Protein AF-A0A2A4S6N4-F1 (afdb_monomer_lite)

Sequence (135 aa):
MRKETWLFQQKQSTTFEINRQFQFIFKNFLQKELKQTVANKAMLEVKEFLAEIKRATTKGYFINWNLMSQQVPVAGVDQTVFLNTGDLYLRLALPVLAYLQLEDGQNLMEWLKWSLTNDNAVLLIEHADSLLKAV

Secondary structure (DSSP, 8-state):
-------------EEEEETTTEEEEES-STTHHHHHHHHHHHHHHHHHHHHHHHHHHHTT----HHHHHH----TTS-EEEE-SSSS-EEEE--TTGGG--HHHHHHHHHHHHHTTT-TTPPEEETTGGGGGGG-

Radius of gyration: 17.51 Å; chains: 1; bounding box: 69×25×34 Å

Structure (mmCIF, N/CA/C/O backbone):
data_AF-A0A2A4S6N4-F1
#
_entry.id   AF-A0A2A4S6N4-F1
#
loop_
_atom_site.group_PDB
_atom_site.id
_atom_site.type_symbol
_atom_site.label_atom_id
_atom_site.label_alt_id
_atom_site.label_comp_id
_atom_site.label_asym_id
_atom_site.label_entity_id
_atom_site.label_seq_id
_atom_site.pdbx_PDB_ins_code
_atom_site.Cartn_x
_atom_site.Cartn_y
_atom_site.Cartn_z
_atom_site.occupancy
_atom_site.B_iso_or_equiv
_atom_site.auth_seq_id
_atom_site.auth_comp_id
_atom_site.auth_asym_id
_atom_site.auth_atom_id
_atom_site.pdbx_PDB_model_num
ATOM 1 N N . MET A 1 1 ? 47.255 10.684 12.519 1.00 42.88 1 MET A N 1
ATOM 2 C CA . MET A 1 1 ? 46.720 10.365 11.178 1.00 42.88 1 MET A CA 1
ATOM 3 C C . MET A 1 1 ? 45.662 9.282 11.328 1.00 42.88 1 MET A C 1
ATOM 5 O O . MET A 1 1 ? 46.015 8.156 11.653 1.00 42.88 1 MET A O 1
ATOM 9 N N . ARG A 1 2 ? 44.374 9.619 11.195 1.00 47.28 2 ARG A N 1
ATOM 10 C CA . ARG A 1 2 ? 43.298 8.617 11.161 1.00 47.28 2 ARG A CA 1
ATOM 11 C C . ARG A 1 2 ? 43.146 8.165 9.709 1.00 47.28 2 ARG A C 1
ATOM 1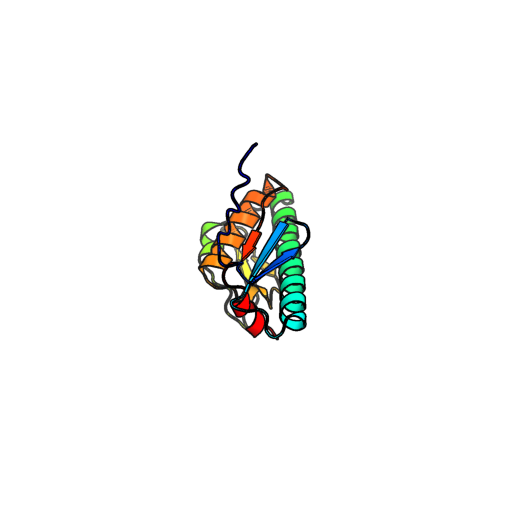3 O O . ARG A 1 2 ? 42.947 9.003 8.839 1.00 47.28 2 ARG A O 1
ATOM 20 N N . LYS A 1 3 ? 43.324 6.868 9.448 1.00 52.56 3 LYS A N 1
ATOM 21 C CA . LYS A 1 3 ? 43.009 6.261 8.150 1.00 52.56 3 LYS A CA 1
ATOM 22 C C . LYS A 1 3 ? 41.491 6.209 8.025 1.00 52.56 3 LYS A C 1
ATOM 24 O O . LYS A 1 3 ? 40.846 5.417 8.707 1.00 52.56 3 LYS A O 1
ATOM 29 N N . GLU A 1 4 ? 40.937 7.068 7.186 1.00 39.81 4 GLU A N 1
ATOM 30 C CA . GLU A 1 4 ? 39.537 6.988 6.785 1.00 39.81 4 GLU A CA 1
ATOM 31 C C . GLU A 1 4 ? 39.386 5.791 5.845 1.00 39.81 4 GLU A C 1
ATOM 33 O O . GLU A 1 4 ? 40.043 5.702 4.808 1.00 39.81 4 GLU A O 1
ATOM 38 N N . THR A 1 5 ? 38.586 4.813 6.265 1.00 54.00 5 THR A N 1
ATOM 39 C CA . THR A 1 5 ? 38.276 3.629 5.463 1.00 54.00 5 THR A CA 1
ATOM 40 C C . THR A 1 5 ? 36.967 3.891 4.742 1.00 54.00 5 THR A C 1
ATOM 42 O O . THR A 1 5 ? 35.928 4.043 5.382 1.00 54.00 5 THR A O 1
ATOM 45 N N . TRP A 1 6 ? 37.011 3.935 3.413 1.00 42.72 6 TRP A N 1
ATOM 46 C CA . TRP A 1 6 ? 35.807 3.940 2.595 1.00 42.72 6 TRP A CA 1
ATOM 47 C C . TRP A 1 6 ? 35.143 2.567 2.684 1.00 42.72 6 TRP A C 1
ATOM 49 O O . TRP A 1 6 ? 35.629 1.592 2.114 1.00 42.72 6 TRP A O 1
ATOM 59 N N . LEU A 1 7 ? 34.029 2.487 3.407 1.00 36.03 7 LEU A N 1
ATOM 60 C CA . LEU A 1 7 ? 33.129 1.341 3.345 1.00 36.03 7 LEU A CA 1
ATOM 61 C C . LEU A 1 7 ? 32.159 1.558 2.180 1.00 36.03 7 LEU A C 1
ATOM 63 O O . LEU A 1 7 ? 31.111 2.175 2.335 1.00 36.03 7 LEU A O 1
ATOM 67 N N . PHE A 1 8 ? 32.526 1.054 1.001 1.00 51.03 8 PHE A N 1
ATOM 68 C CA . PHE A 1 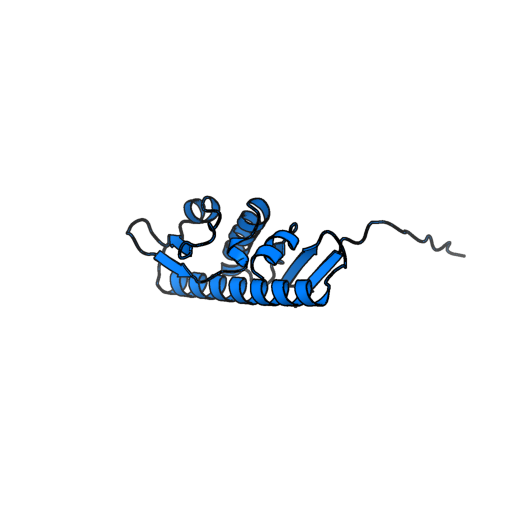8 ? 31.582 0.831 -0.092 1.00 51.03 8 PHE A CA 1
ATOM 69 C C . PHE A 1 8 ? 30.987 -0.576 0.040 1.00 51.03 8 PHE A C 1
ATOM 71 O O . PHE A 1 8 ? 31.572 -1.574 -0.372 1.00 51.03 8 PHE A O 1
ATOM 78 N N . GLN A 1 9 ? 29.792 -0.640 0.610 1.00 44.69 9 GLN A N 1
ATOM 79 C CA . GLN A 1 9 ? 28.781 -1.668 0.361 1.00 44.69 9 GLN A CA 1
ATOM 80 C C . GLN A 1 9 ? 27.514 -0.871 0.014 1.00 44.69 9 GLN A C 1
ATOM 82 O O . GLN A 1 9 ? 27.324 0.215 0.542 1.00 44.69 9 GLN A O 1
ATOM 87 N N . GLN A 1 10 ? 26.604 -1.237 -0.873 1.00 46.16 10 GLN A N 1
ATOM 88 C CA . GLN A 1 10 ? 26.178 -2.488 -1.487 1.00 46.16 10 GLN A CA 1
ATOM 89 C C . GLN A 1 10 ? 25.179 -2.041 -2.584 1.00 46.16 10 GLN A C 1
ATOM 91 O O . GLN A 1 10 ? 24.731 -0.896 -2.550 1.00 46.16 10 GLN A O 1
ATOM 96 N N . LYS A 1 11 ? 24.822 -2.906 -3.545 1.00 50.84 11 LYS A N 1
ATOM 97 C CA . LYS A 1 11 ? 23.731 -2.708 -4.529 1.00 50.84 11 LYS A CA 1
ATOM 98 C C . LYS A 1 11 ? 22.636 -1.744 -4.025 1.00 50.84 11 LYS A C 1
ATOM 100 O O . LYS A 1 11 ? 21.814 -2.147 -3.209 1.00 50.84 11 LYS A O 1
ATOM 105 N N . GLN A 1 12 ? 22.612 -0.497 -4.499 1.00 55.47 12 GLN A N 1
ATOM 106 C CA . GLN A 1 12 ? 21.456 0.365 -4.260 1.00 55.47 12 GLN A CA 1
ATOM 107 C C . GLN A 1 12 ? 20.287 -0.241 -5.033 1.00 55.47 12 GLN A C 1
ATOM 109 O O . GLN A 1 12 ? 20.273 -0.221 -6.265 1.00 55.47 12 GLN A O 1
ATOM 114 N N . SER A 1 13 ? 19.342 -0.832 -4.306 1.00 63.94 13 SER A N 1
ATOM 115 C CA . SER A 1 13 ? 18.033 -1.193 -4.840 1.00 63.94 13 SER A CA 1
ATOM 116 C C . SER A 1 13 ? 17.444 0.038 -5.536 1.00 63.94 13 SER A C 1
ATOM 118 O O . SER A 1 13 ? 17.641 1.162 -5.065 1.00 63.94 13 SER A O 1
ATOM 120 N N . THR A 1 14 ? 16.762 -0.133 -6.673 1.00 85.56 14 THR A N 1
ATOM 121 C CA . THR A 1 14 ? 16.114 0.995 -7.357 1.00 85.56 14 THR A CA 1
ATOM 122 C C . THR A 1 14 ? 14.874 1.416 -6.572 1.00 85.56 14 THR A C 1
ATOM 124 O O . THR A 1 14 ? 13.747 1.085 -6.931 1.00 85.56 14 THR A O 1
ATOM 127 N N . THR A 1 15 ? 15.100 2.127 -5.471 1.00 92.44 15 THR A N 1
ATOM 128 C CA . THR A 1 15 ? 14.066 2.539 -4.528 1.00 92.44 15 THR A CA 1
ATOM 129 C C . THR A 1 15 ? 13.581 3.944 -4.850 1.00 92.44 15 THR A C 1
ATOM 131 O O . THR A 1 15 ? 14.374 4.871 -5.025 1.00 92.44 15 THR A O 1
ATOM 134 N N . PHE A 1 16 ? 12.266 4.112 -4.891 1.00 93.88 16 PHE A N 1
ATOM 135 C CA . PHE A 1 16 ? 11.609 5.408 -4.893 1.00 93.88 16 PHE A CA 1
ATOM 136 C C . PHE A 1 16 ? 10.910 5.616 -3.551 1.00 93.88 16 PHE A C 1
ATOM 138 O O . PHE A 1 16 ? 10.095 4.793 -3.139 1.00 93.88 16 PHE A O 1
ATOM 145 N N . GLU A 1 17 ? 11.246 6.706 -2.865 1.00 95.19 17 GLU A N 1
ATOM 146 C CA . GLU A 1 17 ? 10.694 7.040 -1.553 1.00 95.19 17 GLU A CA 1
ATOM 147 C C . GLU A 1 17 ? 9.776 8.261 -1.643 1.00 95.19 17 GLU A C 1
ATOM 149 O O . GLU A 1 17 ? 10.088 9.241 -2.324 1.00 95.19 17 GLU A O 1
ATOM 154 N N . ILE A 1 18 ? 8.657 8.214 -0.917 1.00 94.50 18 ILE A N 1
ATOM 155 C CA . ILE A 1 18 ? 7.694 9.307 -0.804 1.00 94.50 18 ILE A CA 1
ATOM 156 C C . ILE A 1 18 ? 7.486 9.637 0.677 1.00 94.50 18 ILE A C 1
ATOM 158 O O . ILE A 1 18 ? 7.050 8.797 1.467 1.00 94.50 18 ILE A O 1
ATOM 162 N N . ASN A 1 19 ? 7.766 10.891 1.049 1.00 90.12 19 ASN A N 1
ATOM 163 C CA . ASN A 1 19 ? 7.512 11.462 2.380 1.00 90.12 19 ASN A CA 1
ATOM 164 C C . ASN A 1 19 ? 8.081 10.652 3.562 1.00 90.12 19 ASN A C 1
ATOM 166 O O . ASN A 1 19 ? 7.525 10.720 4.655 1.00 90.12 19 ASN A O 1
ATOM 170 N N . ARG A 1 20 ? 9.158 9.873 3.361 1.00 88.69 20 ARG A N 1
ATOM 171 C CA . ARG A 1 20 ? 9.747 8.963 4.368 1.00 88.69 20 ARG A CA 1
ATOM 172 C C . ARG A 1 20 ? 8.781 7.918 4.943 1.00 88.69 20 ARG A C 1
ATOM 174 O O . ARG A 1 20 ? 9.093 7.298 5.950 1.00 88.69 20 ARG A O 1
ATOM 181 N N . GLN A 1 21 ? 7.616 7.736 4.326 1.00 92.50 21 GLN A N 1
ATOM 182 C CA . GLN A 1 21 ? 6.568 6.818 4.784 1.00 92.50 21 GLN A CA 1
ATOM 183 C C . GLN A 1 21 ? 6.314 5.690 3.792 1.00 92.50 21 GLN A C 1
ATOM 185 O O . GLN A 1 21 ? 5.847 4.634 4.195 1.00 92.50 21 GLN A O 1
ATOM 190 N N . PHE A 1 22 ? 6.620 5.896 2.512 1.00 95.69 22 PHE A N 1
ATOM 191 C CA . PHE A 1 22 ? 6.386 4.905 1.470 1.00 95.69 22 PHE A CA 1
ATOM 192 C C . PHE A 1 22 ? 7.675 4.666 0.704 1.00 95.69 22 PHE A C 1
ATOM 194 O O . PHE A 1 22 ? 8.279 5.618 0.206 1.00 95.69 22 PHE A O 1
ATOM 201 N N . GLN A 1 23 ? 8.077 3.407 0.590 1.00 96.56 23 GLN A N 1
ATOM 202 C CA . GLN A 1 23 ? 9.242 2.981 -0.173 1.00 96.56 23 GLN A CA 1
ATOM 203 C C . GLN A 1 23 ? 8.821 1.933 -1.200 1.00 96.56 23 GLN A C 1
ATOM 205 O O . GLN A 1 23 ? 8.199 0.933 -0.860 1.00 96.56 23 GLN A O 1
ATOM 210 N N . PHE A 1 24 ? 9.174 2.170 -2.461 1.00 96.88 24 PHE A N 1
ATOM 211 C CA . PHE A 1 24 ? 8.854 1.302 -3.589 1.00 96.88 24 PHE A CA 1
ATOM 212 C C . PHE A 1 24 ? 10.148 0.830 -4.238 1.00 96.88 24 PHE A C 1
ATOM 214 O O . PHE A 1 24 ? 10.889 1.645 -4.791 1.00 96.88 24 PHE A O 1
ATOM 221 N N . ILE A 1 25 ? 10.426 -0.468 -4.179 1.00 95.81 25 ILE A N 1
ATOM 222 C CA . ILE A 1 25 ? 11.608 -1.072 -4.789 1.00 95.81 25 ILE A CA 1
ATOM 223 C C . ILE A 1 25 ? 11.242 -1.608 -6.173 1.00 95.81 25 ILE A C 1
ATOM 225 O O . ILE A 1 25 ? 10.376 -2.465 -6.331 1.00 95.81 25 ILE A O 1
ATOM 229 N N . PHE A 1 26 ? 11.935 -1.100 -7.187 1.00 94.75 26 PHE A N 1
ATOM 230 C CA . PHE A 1 26 ? 11.868 -1.585 -8.560 1.00 94.75 26 PHE A CA 1
ATOM 231 C C . PHE A 1 26 ? 13.129 -2.383 -8.914 1.00 94.75 26 PHE A C 1
ATOM 233 O O . PHE A 1 26 ? 14.201 -2.210 -8.332 1.00 94.75 26 PHE A O 1
ATOM 240 N N . LYS A 1 27 ? 13.029 -3.223 -9.942 1.00 92.56 27 LYS A N 1
ATOM 241 C CA . LYS A 1 27 ? 14.127 -4.047 -10.466 1.00 92.56 27 LYS A CA 1
ATOM 242 C C . LYS A 1 27 ? 15.209 -3.234 -11.175 1.00 92.56 27 LYS A C 1
ATOM 244 O O . LYS A 1 27 ? 16.344 -3.692 -11.275 1.00 92.56 27 LYS A O 1
ATOM 249 N N . ASN A 1 28 ? 14.857 -2.081 -11.746 1.00 91.38 28 ASN A N 1
ATOM 250 C CA . ASN A 1 28 ? 15.778 -1.221 -12.498 1.00 91.38 28 ASN A CA 1
ATOM 251 C C . ASN A 1 28 ? 15.266 0.227 -12.609 1.00 91.38 28 ASN A C 1
ATOM 253 O O . ASN A 1 28 ? 14.121 0.521 -12.263 1.00 91.38 28 ASN A O 1
ATOM 257 N N . PHE A 1 29 ? 16.093 1.118 -13.166 1.00 86.81 29 PHE A N 1
ATOM 258 C CA . PHE A 1 29 ? 15.788 2.545 -13.366 1.00 86.81 29 PHE A CA 1
ATOM 259 C C . PHE A 1 29 ? 15.097 2.885 -14.700 1.00 86.81 29 PHE A C 1
ATOM 261 O O . PHE A 1 29 ? 14.803 4.055 -14.948 1.00 86.81 29 PHE A O 1
ATOM 268 N N . LEU A 1 30 ? 14.831 1.903 -15.571 1.00 89.38 30 LEU A N 1
ATOM 269 C CA . LEU A 1 30 ? 14.130 2.159 -16.834 1.00 89.38 30 LEU A CA 1
ATOM 270 C C . LEU A 1 30 ? 12.700 2.626 -16.557 1.00 89.38 30 LEU A C 1
ATOM 272 O O . LEU A 1 30 ? 12.084 2.175 -15.590 1.00 89.38 30 LEU A O 1
ATOM 276 N N . GLN A 1 31 ? 12.179 3.499 -17.427 1.00 91.50 31 GLN A N 1
ATOM 277 C CA . GLN A 1 31 ? 10.831 4.076 -17.316 1.00 91.50 31 GLN A CA 1
ATOM 278 C C . GLN A 1 31 ? 10.602 4.802 -15.977 1.00 91.50 31 GLN A C 1
ATOM 280 O O . GLN A 1 31 ? 9.551 4.676 -15.351 1.00 91.50 31 GLN A O 1
ATOM 285 N N . LYS A 1 32 ? 11.606 5.565 -15.526 1.00 91.88 32 LYS A N 1
ATOM 286 C CA . LYS A 1 32 ? 11.597 6.276 -14.239 1.00 91.88 32 LYS A CA 1
ATOM 287 C C . LYS A 1 32 ? 10.319 7.086 -14.003 1.00 91.88 32 LYS A C 1
ATOM 289 O O . LYS A 1 32 ? 9.730 6.959 -12.937 1.00 91.88 32 LYS A O 1
ATOM 294 N N . GLU A 1 33 ? 9.892 7.893 -14.972 1.00 94.12 33 GLU A N 1
ATOM 295 C CA . GLU A 1 33 ? 8.699 8.740 -14.828 1.00 94.12 33 GLU A CA 1
ATOM 296 C C . GLU A 1 33 ? 7.439 7.901 -14.605 1.00 94.12 33 GLU A C 1
ATOM 298 O O . GLU A 1 33 ? 6.718 8.128 -13.639 1.00 94.12 33 GLU A O 1
ATOM 303 N N . LEU A 1 34 ? 7.240 6.854 -15.413 1.00 95.44 34 LEU A N 1
ATOM 304 C CA . LEU A 1 34 ? 6.128 5.916 -15.254 1.00 95.44 34 LEU A CA 1
ATOM 305 C C . LEU A 1 34 ? 6.131 5.256 -13.865 1.00 95.44 34 LEU A C 1
ATOM 307 O O . LEU A 1 34 ? 5.097 5.203 -13.201 1.00 95.44 34 LEU A O 1
ATOM 311 N N . LYS A 1 35 ? 7.299 4.801 -13.395 1.00 95.75 35 LYS A N 1
ATOM 312 C CA . LYS A 1 35 ? 7.470 4.197 -12.062 1.00 95.75 35 LYS A CA 1
ATOM 313 C C . LYS A 1 35 ? 7.151 5.169 -10.929 1.00 95.75 35 LYS A C 1
ATOM 315 O O . LYS A 1 35 ? 6.499 4.802 -9.955 1.00 95.75 35 LYS A O 1
ATOM 320 N N . GLN A 1 36 ? 7.561 6.425 -11.063 1.00 95.62 36 GLN A N 1
ATOM 321 C CA . GLN A 1 36 ? 7.208 7.467 -10.103 1.00 95.62 36 GLN A CA 1
ATOM 322 C C . GLN A 1 36 ? 5.707 7.763 -10.131 1.00 95.62 36 GLN A C 1
ATOM 324 O O . GLN A 1 36 ? 5.091 7.903 -9.075 1.00 95.62 36 GLN A O 1
ATOM 329 N N . THR A 1 37 ? 5.094 7.825 -11.314 1.00 96.81 37 THR A N 1
ATOM 330 C CA . THR A 1 37 ? 3.650 8.030 -11.454 1.00 96.81 37 THR A CA 1
ATOM 331 C C . THR A 1 37 ? 2.861 6.896 -10.806 1.00 96.81 37 THR A C 1
ATOM 333 O O . THR A 1 37 ? 1.944 7.176 -10.033 1.00 96.81 37 THR A O 1
ATOM 336 N N . VAL A 1 38 ? 3.220 5.632 -11.056 1.00 96.56 38 VAL A N 1
ATOM 337 C CA . VAL A 1 38 ? 2.501 4.492 -10.469 1.00 96.56 38 VAL A CA 1
ATOM 338 C C . VAL A 1 38 ? 2.675 4.428 -8.951 1.00 96.56 38 VAL A C 1
ATOM 340 O O . VAL A 1 38 ? 1.697 4.216 -8.242 1.00 96.56 38 VAL A O 1
ATOM 343 N N . ALA A 1 39 ? 3.875 4.713 -8.433 1.00 96.75 39 ALA A N 1
ATOM 344 C CA . ALA A 1 39 ? 4.131 4.753 -6.995 1.00 96.75 39 ALA A CA 1
ATOM 345 C C . ALA A 1 39 ? 3.335 5.865 -6.290 1.00 96.75 39 ALA A C 1
ATOM 347 O O . ALA A 1 39 ? 2.792 5.654 -5.207 1.00 96.75 39 ALA A O 1
ATOM 348 N N . ASN A 1 40 ? 3.203 7.039 -6.916 1.00 97.12 40 ASN A N 1
ATOM 349 C CA . ASN A 1 40 ? 2.356 8.107 -6.384 1.00 97.12 40 ASN A CA 1
ATOM 350 C C . ASN A 1 40 ? 0.873 7.711 -6.375 1.00 97.12 40 ASN A C 1
ATOM 352 O O . ASN A 1 40 ? 0.195 7.964 -5.383 1.00 97.12 40 ASN A O 1
ATOM 356 N N . LYS A 1 41 ? 0.371 7.061 -7.435 1.00 96.06 41 LYS A N 1
ATOM 357 C CA . LYS A 1 41 ? -1.009 6.547 -7.461 1.00 96.06 41 LYS A CA 1
ATOM 358 C C . LYS A 1 41 ? -1.238 5.495 -6.373 1.00 96.06 41 LYS A C 1
ATOM 360 O O . LYS A 1 41 ? -2.190 5.621 -5.613 1.00 96.06 41 LYS A O 1
ATOM 365 N N . ALA A 1 42 ? -0.324 4.534 -6.235 1.00 95.56 42 ALA A N 1
ATOM 366 C CA . ALA A 1 42 ? -0.375 3.526 -5.179 1.00 95.56 42 ALA A CA 1
ATOM 367 C C . ALA A 1 42 ? -0.399 4.169 -3.782 1.00 95.56 42 ALA A C 1
ATOM 369 O O . ALA A 1 42 ? -1.207 3.793 -2.943 1.00 95.56 42 ALA A O 1
ATOM 370 N N . MET A 1 43 ? 0.431 5.188 -3.536 1.00 96.19 43 MET A N 1
ATOM 371 C CA . MET A 1 43 ? 0.437 5.928 -2.267 1.00 96.19 43 MET A CA 1
ATOM 372 C C . MET A 1 43 ? -0.906 6.613 -1.971 1.00 96.19 43 MET A C 1
ATOM 374 O O . MET A 1 43 ? -1.345 6.614 -0.820 1.00 96.19 43 MET A O 1
ATOM 378 N N . LEU A 1 44 ? -1.574 7.173 -2.984 1.00 95.12 44 LEU A N 1
ATOM 379 C CA . LEU A 1 44 ? -2.909 7.753 -2.817 1.00 95.12 44 LEU A CA 1
ATOM 380 C C . LEU A 1 44 ? -3.948 6.680 -2.466 1.00 95.12 44 LEU A C 1
ATOM 382 O O . LEU A 1 44 ? -4.693 6.867 -1.507 1.00 95.12 44 LEU A O 1
ATOM 386 N N . GLU A 1 45 ? -3.934 5.545 -3.166 1.00 92.88 45 GLU A N 1
ATOM 387 C CA . GLU A 1 45 ? -4.819 4.407 -2.884 1.00 92.88 45 GLU A CA 1
ATOM 388 C C . GLU A 1 45 ? -4.600 3.842 -1.470 1.00 92.88 45 GLU A C 1
ATOM 390 O O . GLU A 1 45 ? -5.561 3.591 -0.744 1.00 92.88 45 GLU A O 1
ATOM 395 N N . VAL A 1 46 ? -3.347 3.721 -1.011 1.00 93.31 46 VAL A N 1
ATOM 396 C CA . VAL A 1 46 ? -3.048 3.274 0.363 1.00 93.31 46 VAL A CA 1
ATOM 397 C C . VAL A 1 46 ? -3.616 4.249 1.396 1.00 93.31 46 VAL A C 1
ATOM 399 O O . VAL A 1 46 ? -4.177 3.829 2.410 1.00 93.31 46 VAL A O 1
ATOM 402 N N . LYS A 1 47 ? -3.492 5.559 1.158 1.00 92.81 47 LYS A N 1
ATOM 403 C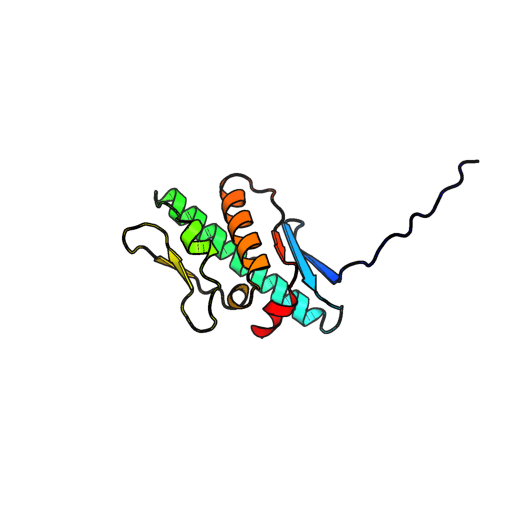 CA . LYS A 1 47 ? -4.041 6.580 2.061 1.00 92.81 47 LYS A CA 1
ATOM 404 C C . LYS A 1 47 ? -5.563 6.556 2.102 1.00 92.81 47 LYS A C 1
ATOM 406 O O . LYS A 1 47 ? -6.133 6.718 3.180 1.00 92.81 47 LYS A O 1
ATOM 411 N N . GLU A 1 48 ? -6.211 6.359 0.960 1.00 91.06 48 GLU A N 1
ATOM 412 C CA . GLU A 1 48 ? -7.662 6.199 0.880 1.00 91.06 48 GLU A CA 1
ATOM 413 C C . GLU A 1 48 ? -8.121 4.967 1.666 1.00 91.06 48 GLU A C 1
ATOM 415 O O . GLU A 1 48 ? -9.029 5.068 2.494 1.00 91.06 48 GLU A O 1
ATOM 420 N N . PHE A 1 49 ? -7.419 3.844 1.501 1.00 90.31 49 PHE A N 1
ATOM 421 C CA . PHE A 1 49 ? -7.682 2.621 2.250 1.00 90.31 49 PHE A CA 1
ATOM 422 C C . PHE A 1 49 ? -7.560 2.854 3.763 1.00 90.31 49 PHE A C 1
ATOM 424 O O . PHE A 1 49 ? -8.495 2.582 4.521 1.00 90.31 49 PHE A O 1
ATOM 431 N N . LEU A 1 50 ? -6.450 3.440 4.220 1.00 90.88 50 LEU A N 1
ATOM 432 C CA . LEU A 1 50 ? -6.264 3.757 5.636 1.00 90.88 50 LEU A CA 1
ATOM 433 C C . LEU A 1 50 ? -7.368 4.684 6.165 1.00 90.88 50 LEU A C 1
ATOM 435 O O . LEU A 1 50 ? -7.856 4.489 7.279 1.00 90.88 50 LEU A O 1
ATOM 439 N N . ALA A 1 51 ? -7.780 5.682 5.382 1.00 89.88 51 ALA A N 1
ATOM 440 C CA . ALA A 1 51 ? -8.839 6.604 5.772 1.00 89.88 51 ALA A CA 1
ATOM 441 C C . ALA A 1 51 ? -10.190 5.893 5.936 1.00 89.88 51 ALA A C 1
ATOM 443 O O . ALA A 1 51 ? -10.903 6.172 6.903 1.00 89.88 51 ALA A O 1
ATOM 444 N N . GLU A 1 52 ? -10.533 4.957 5.048 1.00 86.31 52 GLU A N 1
ATOM 445 C CA . GLU A 1 52 ? -11.752 4.155 5.184 1.00 86.31 52 GLU A CA 1
ATOM 446 C C . GLU A 1 52 ? -11.703 3.196 6.377 1.00 86.31 52 GLU A C 1
ATOM 448 O O . GLU A 1 52 ? -12.668 3.106 7.134 1.00 86.31 52 GLU A O 1
ATOM 453 N N . ILE A 1 53 ? -10.565 2.544 6.624 1.00 87.25 53 ILE A N 1
ATOM 454 C CA . ILE A 1 53 ? -10.361 1.706 7.816 1.00 87.25 53 ILE A CA 1
ATOM 455 C C . ILE A 1 53 ? -10.510 2.547 9.096 1.00 87.25 53 ILE A C 1
ATOM 457 O O . ILE A 1 53 ? -11.200 2.133 10.035 1.00 87.25 53 ILE A O 1
ATOM 461 N N . LYS A 1 54 ? -9.932 3.758 9.135 1.00 89.06 54 LYS A N 1
ATOM 462 C CA . LYS A 1 54 ? -10.096 4.698 10.258 1.00 89.06 54 LYS A CA 1
ATOM 463 C C . LYS A 1 54 ? -11.571 5.090 10.428 1.00 89.06 54 LYS A C 1
ATOM 465 O O . LYS A 1 54 ? -12.082 5.017 11.543 1.00 89.06 54 LYS A O 1
ATOM 470 N N . ARG A 1 55 ? -12.287 5.423 9.342 1.00 87.31 55 ARG A N 1
ATOM 471 C CA . ARG A 1 55 ? -13.738 5.713 9.364 1.00 87.31 55 ARG A CA 1
ATOM 472 C C . ARG A 1 55 ? -14.579 4.531 9.845 1.00 87.31 55 ARG A C 1
ATOM 474 O O . ARG A 1 55 ? -15.581 4.732 10.527 1.00 87.31 55 ARG A O 1
ATOM 481 N N . ALA A 1 56 ? -14.211 3.310 9.476 1.00 83.81 56 ALA A N 1
ATOM 482 C CA . ALA A 1 56 ? -14.917 2.117 9.911 1.00 83.81 56 ALA A CA 1
ATOM 483 C C . ALA A 1 56 ? -14.712 1.874 11.413 1.00 83.81 56 ALA A C 1
ATOM 485 O O . ALA A 1 56 ? -15.673 1.666 12.154 1.00 83.81 56 ALA A O 1
ATOM 486 N N . THR A 1 57 ? -13.468 1.999 11.872 1.00 84.06 57 THR A N 1
ATOM 487 C CA . THR A 1 57 ? -13.110 1.855 13.288 1.00 84.06 57 THR A CA 1
ATOM 488 C C . THR A 1 57 ? -13.836 2.885 14.157 1.00 84.06 57 THR A C 1
ATOM 490 O O . THR A 1 57 ? -14.405 2.527 15.185 1.00 84.06 57 THR A O 1
ATOM 493 N N . THR A 1 58 ? -13.904 4.155 13.736 1.00 86.56 58 THR A N 1
ATOM 494 C CA . THR A 1 58 ? -14.613 5.200 14.502 1.00 86.56 58 THR A CA 1
ATOM 495 C C . THR A 1 58 ? -16.125 4.996 14.560 1.00 86.56 58 THR A C 1
ATOM 497 O O . THR A 1 58 ? -16.759 5.434 15.516 1.00 86.56 58 THR A O 1
ATOM 500 N N . LYS A 1 59 ? -16.711 4.302 13.577 1.00 84.25 59 LYS A N 1
ATOM 501 C CA . LYS A 1 59 ? -18.124 3.889 13.582 1.00 84.25 59 LYS A CA 1
ATOM 502 C C . LYS A 1 59 ? -18.388 2.627 14.418 1.00 84.25 59 LYS A C 1
ATOM 504 O O . LYS A 1 59 ? -19.535 2.201 14.503 1.00 84.25 59 LYS A O 1
ATOM 509 N N . GLY A 1 60 ? -17.357 2.041 15.033 1.00 79.25 60 GLY A N 1
ATOM 510 C CA . GLY A 1 60 ? -17.470 0.859 15.891 1.00 79.25 60 GLY A CA 1
ATOM 511 C C . GLY A 1 60 ? -17.451 -0.479 15.147 1.00 79.25 60 GLY A C 1
ATOM 512 O O . GLY A 1 60 ? -17.820 -1.495 15.732 1.00 79.25 60 GLY A O 1
ATOM 513 N N . TYR A 1 61 ? -17.037 -0.510 13.874 1.00 79.19 61 TYR A N 1
ATOM 514 C CA . TYR A 1 61 ? -16.903 -1.764 13.126 1.00 79.19 61 TYR A CA 1
ATOM 515 C C . TYR A 1 61 ? -15.650 -2.551 13.538 1.00 79.19 61 TYR A C 1
ATOM 517 O O . TYR A 1 61 ? -14.608 -1.967 13.842 1.00 79.19 61 TYR A O 1
ATOM 525 N N . PHE A 1 62 ? -15.744 -3.886 13.507 1.00 74.81 62 PHE A N 1
ATOM 526 C CA . PHE A 1 62 ? -14.651 -4.795 13.861 1.00 74.81 62 PHE A CA 1
ATOM 527 C C . PHE A 1 62 ? -13.970 -5.385 12.621 1.00 74.81 62 PHE A C 1
ATOM 529 O O . PHE A 1 62 ? -14.477 -6.306 11.987 1.00 74.81 62 PHE A O 1
ATOM 536 N N . ILE A 1 63 ? -12.769 -4.906 12.311 1.00 75.75 63 ILE A N 1
ATOM 537 C CA . ILE A 1 63 ? -12.039 -5.313 11.107 1.00 75.75 63 ILE A CA 1
ATOM 538 C C . ILE A 1 63 ? -11.505 -6.744 11.242 1.00 75.75 63 ILE A C 1
ATOM 540 O O . ILE A 1 63 ? -10.697 -7.038 12.127 1.00 75.75 63 ILE A O 1
ATOM 544 N N . ASN A 1 64 ? -11.912 -7.636 10.332 1.00 76.25 64 ASN A N 1
ATOM 545 C CA . ASN A 1 64 ? -11.389 -8.999 10.275 1.00 76.25 64 ASN A CA 1
ATOM 546 C C . ASN A 1 64 ? -10.122 -9.063 9.407 1.00 76.25 64 ASN A C 1
ATOM 548 O O . ASN A 1 64 ? -10.160 -9.416 8.228 1.00 76.25 64 ASN A O 1
ATOM 552 N N . TRP A 1 65 ? -8.983 -8.750 10.023 1.00 77.38 65 TRP A N 1
ATOM 553 C CA . TRP A 1 65 ? -7.673 -8.723 9.363 1.00 77.38 65 TRP A CA 1
ATOM 554 C C . TRP A 1 65 ? -7.264 -10.056 8.724 1.00 77.38 65 TRP A C 1
ATOM 556 O O . TRP A 1 65 ? -6.586 -10.052 7.700 1.00 77.38 65 TRP A O 1
ATOM 566 N N . ASN A 1 66 ? -7.702 -11.190 9.285 1.00 73.38 66 ASN A N 1
ATOM 567 C CA . ASN A 1 66 ? -7.381 -12.516 8.751 1.00 73.38 66 ASN A CA 1
ATOM 568 C C . ASN A 1 66 ? -8.066 -12.776 7.405 1.00 73.38 66 ASN A C 1
ATOM 570 O O . ASN A 1 66 ? -7.484 -13.426 6.546 1.00 73.38 66 ASN A O 1
ATOM 574 N N . LEU A 1 67 ? -9.290 -12.274 7.211 1.00 69.25 67 LEU A N 1
ATOM 575 C CA . LEU A 1 67 ? -9.968 -12.374 5.915 1.00 69.25 67 LEU A CA 1
ATOM 576 C C . LEU A 1 67 ? -9.365 -11.403 4.895 1.00 69.25 67 LEU A C 1
ATOM 578 O O . LEU A 1 67 ? -9.238 -11.751 3.724 1.00 69.25 67 LEU A O 1
ATOM 582 N N . MET A 1 68 ? -8.954 -10.212 5.338 1.00 68.94 68 MET A N 1
ATOM 583 C CA . MET A 1 68 ? -8.345 -9.204 4.465 1.00 68.94 68 MET A CA 1
ATOM 584 C C . MET A 1 68 ? -6.985 -9.633 3.907 1.00 68.94 68 MET A C 1
ATOM 586 O O . MET A 1 68 ? -6.708 -9.391 2.739 1.00 68.94 68 MET A O 1
ATOM 590 N N . SER A 1 69 ? -6.145 -10.293 4.709 1.00 66.69 69 SER A N 1
ATOM 591 C CA . SER A 1 69 ? -4.811 -10.737 4.277 1.00 66.69 69 SER A CA 1
ATOM 592 C C . SER A 1 69 ? -4.823 -11.954 3.347 1.00 66.69 69 SER A C 1
ATOM 594 O O . SER A 1 69 ? -3.826 -12.225 2.679 1.00 66.69 69 SER A O 1
ATOM 596 N N . GLN A 1 70 ? -5.938 -12.689 3.291 1.00 61.38 70 GLN A N 1
ATOM 597 C CA . GLN A 1 70 ? -6.106 -13.876 2.445 1.00 61.38 70 GLN A CA 1
ATOM 598 C C . GLN A 1 70 ? -6.614 -13.550 1.037 1.00 61.38 70 GLN A C 1
ATOM 600 O O . GLN A 1 70 ? -6.498 -14.379 0.134 1.00 61.38 70 GLN A O 1
ATOM 605 N N . GLN A 1 71 ? -7.173 -12.358 0.831 1.00 55.28 71 GLN A N 1
ATOM 606 C CA . GLN A 1 71 ? -7.687 -11.931 -0.463 1.00 55.28 71 GLN A CA 1
ATOM 607 C C . GLN A 1 71 ? -6.629 -11.088 -1.163 1.00 55.28 71 GLN A C 1
ATOM 609 O O . GLN A 1 71 ? -6.523 -9.885 -0.943 1.00 55.28 71 GLN A O 1
ATOM 614 N N . VAL A 1 72 ? -5.838 -11.725 -2.029 1.00 47.62 72 VAL A N 1
ATOM 615 C CA . VAL A 1 72 ? -5.095 -10.977 -3.048 1.00 47.62 72 VAL A CA 1
ATOM 616 C C . VAL A 1 72 ? -6.149 -10.298 -3.925 1.00 47.62 72 VAL A C 1
ATOM 618 O O . VAL A 1 72 ? -6.997 -11.009 -4.473 1.00 47.62 72 VAL A O 1
ATOM 621 N N . PRO A 1 73 ? -6.160 -8.961 -4.039 1.00 48.81 73 PRO A N 1
ATOM 622 C CA . PRO A 1 73 ? -7.136 -8.275 -4.868 1.00 48.81 73 PRO A CA 1
ATOM 623 C C . PRO A 1 73 ? -7.004 -8.768 -6.313 1.00 48.81 73 PRO A C 1
ATOM 625 O O . PRO A 1 73 ? -5.990 -8.570 -6.970 1.00 48.81 73 PRO A O 1
ATOM 628 N N . VAL A 1 74 ? -8.016 -9.484 -6.800 1.00 39.12 74 VAL A N 1
ATOM 629 C CA . VAL A 1 74 ? -8.028 -10.004 -8.169 1.00 39.12 74 VAL A CA 1
ATOM 630 C C . VAL A 1 74 ? -8.456 -8.871 -9.099 1.00 39.12 74 VAL A C 1
ATOM 632 O O . VAL A 1 74 ? -9.488 -8.236 -8.881 1.00 39.12 74 VAL A O 1
ATOM 635 N N . ALA A 1 75 ? -7.667 -8.609 -10.141 1.00 37.94 75 ALA A N 1
ATOM 636 C CA . ALA A 1 75 ? -7.991 -7.609 -11.153 1.00 37.94 75 ALA A CA 1
ATOM 637 C C . ALA A 1 75 ? -9.397 -7.850 -11.745 1.00 37.94 75 ALA A C 1
ATOM 639 O O . ALA A 1 75 ? -9.702 -8.950 -12.205 1.00 37.94 75 ALA A O 1
ATOM 640 N N . GLY A 1 76 ? -10.243 -6.813 -11.744 1.00 36.72 76 GLY A N 1
ATOM 641 C CA . GLY A 1 76 ? -11.589 -6.847 -12.335 1.00 36.72 76 GLY A CA 1
ATOM 642 C C . GLY A 1 76 ? -12.748 -7.113 -11.368 1.00 36.72 76 GLY A C 1
ATOM 643 O O . GLY A 1 76 ? -13.889 -7.180 -11.819 1.00 36.72 76 GLY A O 1
ATOM 644 N N . VAL A 1 77 ? -12.494 -7.229 -10.061 1.00 42.31 77 VAL A N 1
ATOM 645 C CA . VAL A 1 77 ? -13.537 -7.361 -9.032 1.00 42.31 77 VAL A CA 1
ATOM 646 C C . VAL A 1 77 ? -13.426 -6.183 -8.064 1.00 42.31 77 VAL A C 1
ATOM 648 O O . VAL A 1 77 ? -12.330 -5.891 -7.588 1.00 42.31 77 VAL A O 1
ATOM 651 N N . ASP A 1 78 ? -14.544 -5.499 -7.788 1.00 44.84 78 ASP A N 1
ATOM 652 C CA . ASP A 1 78 ? -14.641 -4.476 -6.735 1.00 44.84 78 ASP A CA 1
ATOM 653 C C . ASP A 1 78 ? -13.946 -4.991 -5.465 1.00 44.84 78 ASP A C 1
ATOM 655 O O . ASP A 1 78 ? -14.352 -6.023 -4.914 1.00 44.84 78 ASP A O 1
ATOM 659 N N . GLN A 1 79 ? -12.890 -4.310 -4.999 1.00 50.62 79 GLN A N 1
ATOM 660 C CA . GLN A 1 79 ? -12.170 -4.775 -3.816 1.00 50.62 79 GLN A CA 1
ATOM 661 C C . GLN A 1 79 ? -13.090 -4.624 -2.614 1.00 50.62 79 GLN A C 1
ATOM 663 O O . GLN A 1 79 ? -13.445 -3.521 -2.198 1.00 50.62 79 GLN A O 1
ATOM 668 N N . THR A 1 80 ? -13.527 -5.772 -2.118 1.00 51.88 80 THR A N 1
ATOM 669 C CA . THR A 1 80 ? -14.556 -5.897 -1.101 1.00 51.88 80 THR A CA 1
ATOM 670 C C . THR A 1 80 ? -13.858 -6.298 0.190 1.00 51.88 80 THR A C 1
ATOM 672 O O . THR A 1 80 ? -13.483 -7.449 0.385 1.00 51.88 80 THR A O 1
ATOM 675 N N . VAL A 1 81 ? -13.636 -5.325 1.065 1.00 53.88 81 VAL A N 1
ATOM 676 C CA . VAL A 1 81 ? -12.936 -5.506 2.336 1.00 53.88 81 VAL A CA 1
ATOM 677 C C . VAL A 1 81 ? -13.949 -5.824 3.437 1.00 53.88 81 VAL A C 1
ATOM 679 O O . VAL A 1 81 ? -14.892 -5.065 3.665 1.00 53.88 81 VAL A O 1
ATOM 682 N N . PHE A 1 82 ? -13.762 -6.950 4.129 1.00 54.44 82 PHE A N 1
ATOM 683 C CA . PHE A 1 82 ? -14.697 -7.467 5.133 1.00 54.44 82 PHE A CA 1
ATOM 684 C C . PHE A 1 82 ? -14.532 -6.737 6.475 1.00 54.44 82 PHE A C 1
ATOM 686 O O . PHE A 1 82 ? -13.515 -6.880 7.156 1.00 54.44 82 PHE A O 1
ATOM 693 N N . LEU A 1 83 ? -15.554 -5.973 6.875 1.00 52.59 83 LEU A N 1
ATOM 694 C CA . LEU A 1 83 ? -15.551 -5.161 8.097 1.00 52.59 83 LEU A CA 1
ATOM 695 C C . LEU A 1 83 ? -16.255 -5.797 9.302 1.00 52.59 83 LEU A C 1
ATOM 697 O O . LEU A 1 83 ? -16.227 -5.197 10.373 1.00 52.59 83 LEU A O 1
ATOM 701 N N . ASN A 1 84 ? -16.953 -6.927 9.142 1.00 46.81 84 ASN A N 1
ATOM 702 C CA . ASN A 1 84 ? -17.569 -7.682 10.240 1.00 46.81 84 ASN A CA 1
ATOM 703 C C . ASN A 1 84 ? -18.023 -9.083 9.765 1.00 46.81 84 ASN A C 1
ATOM 705 O O . ASN A 1 84 ? -18.039 -9.367 8.572 1.00 46.81 84 ASN A O 1
ATOM 709 N N . THR A 1 85 ? -18.465 -9.930 10.697 1.00 50.72 85 THR A N 1
ATOM 710 C CA . THR A 1 85 ? -19.147 -11.221 10.464 1.00 50.72 85 THR A CA 1
ATOM 711 C C . THR A 1 85 ? -20.578 -11.096 9.907 1.00 50.72 85 THR A C 1
ATOM 713 O O . THR A 1 85 ? -21.199 -12.115 9.632 1.00 50.72 85 THR A O 1
ATOM 716 N N . GLY A 1 86 ? -21.100 -9.873 9.731 1.00 43.47 86 GLY A N 1
ATOM 717 C CA . GLY A 1 86 ? -22.481 -9.588 9.310 1.00 43.47 86 GLY A CA 1
ATOM 718 C C . GLY A 1 86 ? -22.604 -8.776 8.014 1.00 43.47 86 GLY A C 1
ATOM 719 O O . GLY A 1 86 ? -23.294 -7.763 8.007 1.00 43.47 86 GLY A O 1
ATOM 720 N N . ASP A 1 87 ? -21.911 -9.187 6.949 1.00 52.41 87 ASP A N 1
ATOM 721 C CA . ASP A 1 87 ? -22.102 -8.707 5.562 1.00 52.41 87 ASP A CA 1
ATOM 722 C C . ASP A 1 87 ? -21.853 -7.208 5.282 1.00 52.41 87 ASP A C 1
ATOM 724 O O . ASP A 1 87 ? -22.321 -6.660 4.282 1.00 52.41 87 ASP A O 1
ATOM 728 N N . LEU A 1 88 ? -21.079 -6.517 6.126 1.00 54.94 88 LEU A N 1
ATOM 729 C CA . LEU A 1 88 ? -20.630 -5.149 5.845 1.00 54.94 88 LEU A CA 1
ATOM 730 C C . LEU A 1 88 ? -19.291 -5.154 5.111 1.00 54.94 88 LEU A C 1
ATOM 732 O O . LEU A 1 88 ? -18.277 -5.643 5.619 1.00 54.94 88 LEU A O 1
ATOM 736 N N . TYR A 1 89 ? -19.304 -4.550 3.925 1.00 61.69 89 TYR A N 1
ATOM 737 C CA . TYR A 1 89 ? -18.161 -4.493 3.030 1.00 61.69 89 TYR A CA 1
ATOM 738 C C . TYR A 1 89 ? -17.734 -3.053 2.760 1.00 61.69 89 TYR A C 1
ATOM 740 O O . TYR A 1 89 ? -18.548 -2.216 2.366 1.00 61.69 89 TYR A O 1
ATOM 748 N N . LEU A 1 90 ? -16.442 -2.776 2.912 1.00 66.06 90 LEU A N 1
ATOM 749 C CA . LEU A 1 90 ? -15.817 -1.602 2.315 1.00 66.06 90 LEU A CA 1
ATOM 750 C C . LEU A 1 90 ? -15.557 -1.907 0.847 1.00 66.06 90 LEU A C 1
ATOM 752 O O . LEU A 1 90 ? -14.761 -2.787 0.533 1.00 66.06 90 LEU A O 1
ATOM 756 N N . ARG A 1 91 ? -16.229 -1.182 -0.046 1.00 64.88 91 ARG A N 1
ATOM 757 C CA . ARG A 1 91 ? -15.876 -1.185 -1.464 1.00 64.88 91 ARG A CA 1
ATOM 758 C C . ARG A 1 91 ? -14.840 -0.104 -1.696 1.00 64.88 91 ARG A C 1
ATOM 760 O O . ARG A 1 91 ? -15.146 1.075 -1.543 1.00 64.88 91 ARG A O 1
ATOM 767 N N . LEU A 1 92 ? -13.631 -0.520 -2.042 1.00 70.56 92 LEU A N 1
ATOM 768 C CA . LEU A 1 92 ? -12.543 0.380 -2.390 1.00 70.56 92 LEU A CA 1
ATOM 769 C C . LEU A 1 92 ? -12.173 0.171 -3.854 1.00 70.56 92 LEU A C 1
ATOM 771 O O . LEU A 1 92 ? -11.984 -0.956 -4.313 1.00 70.56 92 LEU A O 1
ATOM 775 N N . ALA A 1 93 ? -12.051 1.264 -4.596 1.00 77.06 93 ALA A N 1
ATOM 776 C CA . ALA A 1 93 ? -11.502 1.221 -5.940 1.00 77.06 93 ALA A CA 1
ATOM 777 C C . ALA A 1 93 ? -9.984 1.400 -5.840 1.00 77.06 93 ALA A C 1
ATOM 779 O O . ALA A 1 93 ? -9.498 2.524 -5.856 1.00 77.06 93 ALA A O 1
ATOM 780 N N . LEU A 1 94 ? -9.237 0.295 -5.723 1.00 85.88 94 LEU A N 1
ATOM 781 C CA . LEU A 1 94 ? -7.768 0.321 -5.623 1.00 85.88 94 LEU A CA 1
ATOM 782 C C . LEU A 1 94 ? -7.117 -0.331 -6.861 1.00 85.88 94 LEU A C 1
ATOM 784 O O . LEU A 1 94 ? -6.491 -1.392 -6.755 1.00 85.88 94 LEU A O 1
ATOM 788 N N . PRO A 1 95 ? -7.331 0.221 -8.073 1.00 85.88 95 PRO A N 1
ATOM 789 C CA . PRO A 1 95 ? -6.903 -0.405 -9.321 1.00 85.88 95 PRO A CA 1
ATOM 790 C C . PRO A 1 95 ? -5.388 -0.603 -9.418 1.00 85.88 95 PRO A C 1
ATOM 792 O O . PRO A 1 95 ? -4.960 -1.534 -10.095 1.00 85.88 95 PRO A O 1
ATOM 795 N N . VAL A 1 96 ? -4.570 0.223 -8.759 1.00 91.69 96 VAL A N 1
ATOM 796 C CA . VAL A 1 96 ? -3.115 0.036 -8.731 1.00 91.69 96 VAL A CA 1
ATOM 797 C C . VAL A 1 96 ? -2.726 -1.029 -7.711 1.00 91.69 96 VAL A C 1
ATOM 799 O O . VAL A 1 96 ? -1.977 -1.949 -8.047 1.00 91.69 96 VAL A O 1
ATOM 802 N N . LEU A 1 97 ? -3.264 -0.964 -6.489 1.00 90.94 97 LEU A N 1
ATOM 803 C CA . LEU A 1 97 ? -2.962 -1.947 -5.441 1.00 90.94 97 LEU A CA 1
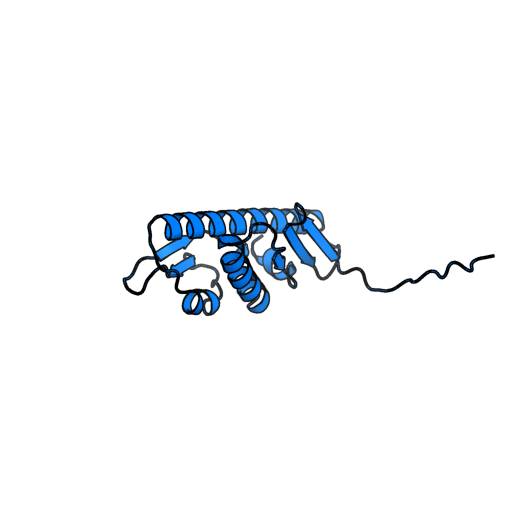ATOM 804 C C . LEU A 1 97 ? -3.489 -3.352 -5.770 1.00 90.94 97 LEU A C 1
ATOM 806 O O . LEU A 1 97 ? -2.984 -4.329 -5.221 1.00 90.94 97 LEU A O 1
ATOM 810 N N . ALA A 1 98 ? -4.425 -3.472 -6.720 1.00 87.12 98 ALA A N 1
ATOM 811 C CA . ALA A 1 98 ? -4.888 -4.749 -7.267 1.00 87.12 98 ALA A CA 1
ATOM 812 C C . ALA A 1 98 ? -3.764 -5.616 -7.856 1.00 87.12 98 ALA A C 1
ATOM 814 O O . ALA A 1 98 ? -3.908 -6.827 -7.986 1.00 87.12 98 ALA A O 1
ATOM 815 N N . TYR A 1 99 ? -2.642 -5.007 -8.237 1.00 90.19 99 TYR A N 1
ATOM 816 C CA . TYR A 1 99 ? -1.527 -5.721 -8.849 1.00 90.19 99 TYR A CA 1
ATOM 817 C C . TYR A 1 99 ? -0.388 -6.032 -7.883 1.00 90.19 99 TYR A C 1
ATOM 819 O O . TYR A 1 99 ? 0.625 -6.578 -8.327 1.00 90.19 99 TYR A O 1
ATOM 827 N N . LEU A 1 100 ? -0.536 -5.717 -6.590 1.00 90.38 100 LEU A N 1
ATOM 828 C CA . LEU A 1 100 ? 0.444 -6.097 -5.578 1.00 90.38 100 LEU A CA 1
ATOM 829 C C . LEU A 1 100 ? 0.673 -7.610 -5.585 1.00 90.38 100 LEU A C 1
ATOM 831 O O . LEU A 1 100 ? -0.250 -8.412 -5.737 1.00 90.38 100 LEU A O 1
ATOM 835 N N . GLN A 1 101 ? 1.928 -8.005 -5.386 1.00 89.50 101 GLN A N 1
ATOM 836 C CA . GLN A 1 101 ? 2.233 -9.397 -5.079 1.00 89.50 101 GLN A CA 1
ATOM 837 C C . GLN A 1 101 ? 1.739 -9.747 -3.674 1.00 89.50 101 GLN A C 1
ATOM 839 O O . GLN A 1 101 ? 1.557 -8.865 -2.839 1.00 89.50 101 GLN A O 1
ATOM 844 N N . LEU A 1 102 ? 1.541 -11.042 -3.413 1.00 85.19 102 LEU A N 1
ATOM 845 C CA . LEU A 1 102 ? 1.014 -11.529 -2.135 1.00 85.19 102 LEU A CA 1
ATOM 846 C C . LEU A 1 102 ? 1.797 -10.974 -0.932 1.00 85.19 102 LEU A C 1
ATOM 848 O O . LEU A 1 102 ? 1.186 -10.503 0.020 1.00 85.19 102 LEU A O 1
ATOM 852 N N . GLU A 1 103 ? 3.128 -10.992 -1.002 1.00 89.38 103 GLU A N 1
ATOM 853 C CA . GLU A 1 103 ? 4.018 -10.513 0.064 1.00 89.38 103 GLU A CA 1
ATOM 854 C C . GLU A 1 103 ? 3.842 -9.009 0.322 1.00 89.38 103 GLU A C 1
ATOM 856 O O . GLU A 1 103 ? 3.614 -8.595 1.457 1.00 89.38 103 GLU A O 1
ATOM 861 N N . ASP A 1 104 ? 3.834 -8.187 -0.732 1.00 92.69 104 ASP A N 1
ATOM 862 C CA . ASP A 1 104 ? 3.605 -6.744 -0.598 1.00 92.69 104 ASP A CA 1
ATOM 863 C C . ASP A 1 104 ? 2.175 -6.423 -0.128 1.00 92.69 104 ASP A C 1
ATOM 865 O O . ASP A 1 104 ? 1.957 -5.458 0.605 1.00 92.69 104 ASP A O 1
ATOM 869 N N . GLY A 1 105 ? 1.194 -7.245 -0.511 1.00 89.62 105 GLY A N 1
ATOM 870 C CA . GLY A 1 105 ? -0.177 -7.162 -0.010 1.00 89.62 105 GLY A CA 1
ATOM 871 C C . GLY A 1 105 ? -0.265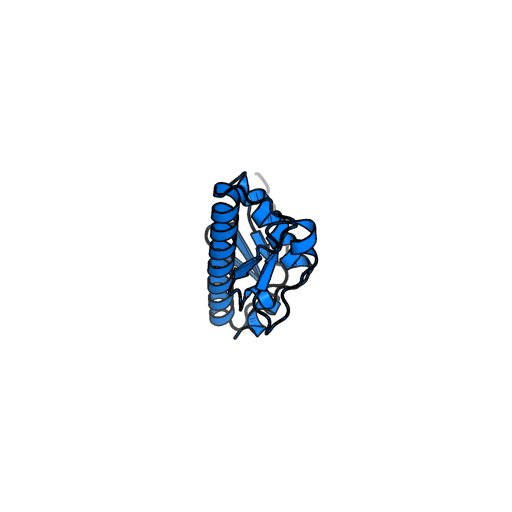 -7.455 1.490 1.00 89.62 105 GLY A C 1
ATOM 872 O O . GLY A 1 105 ? -0.933 -6.726 2.222 1.00 89.62 105 GLY A O 1
ATOM 873 N N . GLN A 1 106 ? 0.452 -8.471 1.974 1.00 88.06 106 GLN A N 1
ATOM 874 C CA . GLN A 1 106 ? 0.550 -8.777 3.405 1.00 88.06 106 GLN A CA 1
ATOM 875 C C . GLN A 1 106 ? 1.255 -7.653 4.174 1.00 88.06 106 GLN A C 1
ATOM 877 O O . GLN A 1 106 ? 0.755 -7.225 5.216 1.00 88.06 106 GLN A O 1
ATOM 882 N N . ASN A 1 107 ? 2.348 -7.113 3.627 1.00 91.12 107 ASN A N 1
ATOM 883 C CA . ASN A 1 107 ? 3.051 -5.959 4.193 1.00 91.12 107 ASN A CA 1
ATOM 884 C C . ASN A 1 107 ? 2.137 -4.733 4.294 1.00 91.12 107 ASN A C 1
ATOM 886 O O . ASN A 1 107 ? 2.132 -4.051 5.319 1.00 91.12 107 ASN A O 1
ATOM 890 N N . LEU A 1 108 ? 1.317 -4.478 3.268 1.00 92.75 108 LEU A N 1
ATOM 891 C CA . LEU A 1 108 ? 0.301 -3.430 3.303 1.00 92.75 108 LEU A CA 1
ATOM 892 C C . LEU A 1 108 ? -0.722 -3.673 4.420 1.00 92.75 108 LEU A C 1
ATOM 894 O O . LEU A 1 108 ? -1.036 -2.738 5.153 1.00 92.75 108 LEU A O 1
ATOM 898 N N . MET A 1 109 ? -1.240 -4.896 4.574 1.00 89.94 109 MET A N 1
ATOM 899 C CA . MET A 1 109 ? -2.234 -5.199 5.614 1.00 89.94 109 MET A CA 1
ATOM 900 C C . MET A 1 109 ? -1.676 -4.986 7.020 1.00 89.94 109 MET A C 1
ATOM 902 O O . MET A 1 109 ? -2.329 -4.355 7.854 1.00 89.94 109 MET A O 1
ATOM 906 N N . GLU A 1 110 ? -0.459 -5.467 7.275 1.00 89.44 110 GLU A N 1
ATOM 907 C CA . GLU A 1 110 ? 0.219 -5.218 8.544 1.00 89.44 110 GLU A CA 1
ATOM 908 C C . GLU A 1 110 ? 0.438 -3.718 8.745 1.00 89.44 110 GLU A C 1
ATOM 910 O O . GLU A 1 110 ? 0.044 -3.177 9.778 1.00 89.44 110 GLU A O 1
ATOM 915 N N . TRP A 1 111 ? 0.967 -3.007 7.747 1.00 93.19 111 TRP A N 1
ATOM 916 C CA . TRP A 1 111 ? 1.169 -1.563 7.845 1.00 93.19 111 TRP A CA 1
ATOM 917 C C . TRP A 1 111 ? -0.130 -0.811 8.164 1.00 93.19 111 TRP A C 1
ATOM 919 O O . TRP A 1 111 ? -0.136 0.007 9.079 1.00 93.19 111 TRP A O 1
ATOM 929 N N . LEU A 1 112 ? -1.249 -1.133 7.503 1.00 91.19 112 LEU A N 1
ATOM 930 C CA . LEU A 1 112 ? -2.558 -0.525 7.778 1.00 91.19 112 LEU A CA 1
ATOM 931 C C . LEU A 1 112 ? -2.996 -0.748 9.229 1.00 91.19 112 LEU A C 1
ATOM 933 O O . LEU A 1 112 ? -3.456 0.190 9.881 1.00 91.19 112 LEU A O 1
ATOM 937 N N . LYS A 1 113 ? -2.823 -1.967 9.747 1.00 88.62 113 LYS A N 1
ATOM 938 C CA . LYS A 1 113 ? -3.125 -2.316 11.140 1.00 88.62 113 LYS A CA 1
ATOM 939 C C . LYS A 1 113 ? -2.265 -1.516 12.121 1.00 88.62 113 LYS A C 1
ATOM 941 O O . LYS A 1 113 ? -2.793 -0.992 13.101 1.00 88.62 113 LYS A O 1
ATOM 946 N N . TRP A 1 114 ? -0.967 -1.374 11.850 1.00 90.12 114 TRP A N 1
ATOM 947 C CA . TRP A 1 114 ? -0.059 -0.550 12.656 1.00 90.12 114 TRP A CA 1
ATOM 948 C C . TRP A 1 114 ? -0.398 0.945 12.570 1.00 90.12 114 TRP A C 1
ATOM 950 O O . TRP A 1 114 ? -0.401 1.633 13.589 1.00 90.12 114 TRP A O 1
ATOM 960 N N . SER A 1 115 ? -0.775 1.447 11.393 1.00 91.31 115 SER A N 1
ATOM 961 C CA . SER A 1 115 ? -1.157 2.850 11.165 1.00 91.31 115 SER A CA 1
ATOM 962 C C . SER A 1 115 ? -2.476 3.274 11.817 1.00 91.31 115 SER A C 1
ATOM 964 O O . SER A 1 115 ? -2.815 4.461 11.814 1.00 91.31 115 SER A O 1
ATOM 966 N N . LEU A 1 116 ? -3.236 2.340 12.394 1.00 87.88 116 LEU A N 1
ATOM 967 C CA . LEU A 1 116 ? -4.369 2.674 13.258 1.00 87.88 116 LEU A CA 1
ATOM 968 C C . LEU A 1 116 ? -3.946 3.116 14.659 1.00 87.88 116 LEU A C 1
ATOM 970 O O . LEU A 1 116 ? -4.694 3.844 15.307 1.00 87.88 116 LEU A O 1
ATOM 974 N N . THR A 1 117 ? -2.776 2.683 15.127 1.00 84.50 117 THR A N 1
ATOM 975 C CA . THR A 1 117 ? -2.289 2.955 16.486 1.00 84.50 117 THR A CA 1
ATOM 976 C C . THR A 1 117 ? -1.020 3.805 16.509 1.00 84.50 117 THR A C 1
ATOM 978 O O . THR A 1 117 ? -0.735 4.426 17.531 1.00 84.50 117 THR A O 1
ATOM 981 N N . ASN A 1 118 ? -0.266 3.867 15.406 1.00 79.81 118 ASN A N 1
ATOM 982 C CA . ASN A 1 118 ? 0.991 4.603 15.305 1.00 79.81 118 ASN A CA 1
ATOM 983 C C . ASN A 1 118 ? 1.208 5.174 13.889 1.00 79.81 118 ASN A C 1
ATOM 985 O O . ASN A 1 118 ? 1.305 4.426 12.920 1.00 79.81 118 ASN A O 1
ATOM 989 N N . ASP A 1 119 ? 1.349 6.496 13.765 1.00 70.94 119 ASP A N 1
ATOM 990 C CA . ASP A 1 119 ? 1.437 7.187 12.466 1.00 70.94 119 ASP A CA 1
ATOM 991 C C . ASP A 1 119 ? 2.853 7.191 11.829 1.00 70.94 119 ASP A C 1
ATOM 993 O O . ASP A 1 119 ? 3.040 7.745 10.744 1.00 70.94 119 ASP A O 1
ATOM 997 N N . ASN A 1 120 ? 3.859 6.566 12.459 1.00 74.69 120 ASN A N 1
ATOM 998 C CA . ASN A 1 120 ? 5.265 6.638 12.016 1.00 74.69 120 ASN A CA 1
ATOM 999 C C . ASN A 1 120 ? 5.810 5.373 11.323 1.00 74.69 120 ASN A C 1
ATOM 1001 O O . ASN A 1 120 ? 7.017 5.274 11.099 1.00 74.69 120 ASN A O 1
ATOM 1005 N N . ALA A 1 121 ? 4.966 4.396 10.991 1.00 84.06 121 ALA A N 1
ATOM 1006 C CA . ALA A 1 121 ? 5.416 3.198 10.283 1.00 84.06 121 ALA A CA 1
ATOM 1007 C C . ALA A 1 121 ? 5.751 3.502 8.809 1.00 84.06 121 ALA A C 1
ATOM 1009 O O . ALA A 1 121 ? 5.018 4.225 8.132 1.00 84.06 121 ALA A O 1
ATOM 1010 N N . VAL A 1 122 ? 6.826 2.904 8.289 1.00 92.12 122 VAL A N 1
ATOM 1011 C CA . VAL A 1 122 ? 7.167 2.943 6.857 1.00 92.12 122 VAL A CA 1
ATOM 1012 C C . VAL A 1 122 ? 6.526 1.745 6.161 1.00 92.12 122 VAL A C 1
ATOM 1014 O O . VAL A 1 122 ? 6.701 0.614 6.610 1.00 92.12 122 VAL A O 1
ATOM 1017 N N . LEU A 1 123 ? 5.800 1.984 5.070 1.00 95.19 123 LEU A N 1
ATOM 1018 C CA . LEU A 1 123 ? 5.318 0.942 4.170 1.00 95.19 123 LEU A CA 1
ATOM 1019 C C . LEU A 1 123 ? 6.379 0.667 3.107 1.00 95.19 123 LEU A C 1
ATOM 1021 O O . LEU A 1 123 ? 6.719 1.554 2.319 1.00 95.19 123 LEU A O 1
ATOM 1025 N N . LEU A 1 124 ? 6.863 -0.571 3.071 1.00 95.62 124 LEU A N 1
ATOM 1026 C CA . LEU A 1 124 ? 7.778 -1.064 2.052 1.00 95.62 124 LEU A CA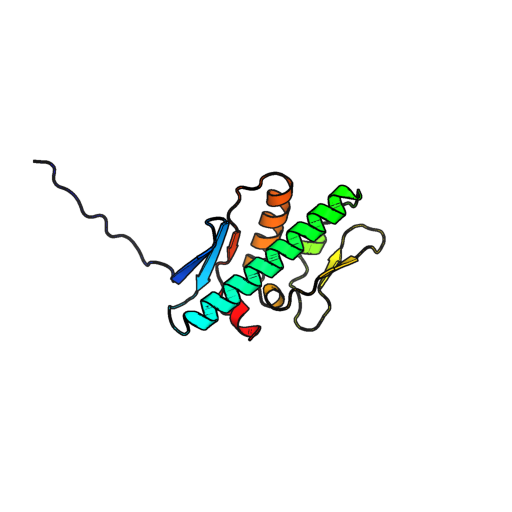 1
ATOM 1027 C C . LEU A 1 124 ? 7.029 -1.958 1.057 1.00 95.62 124 LEU A C 1
ATOM 1029 O O . LEU A 1 124 ? 6.394 -2.932 1.453 1.00 95.62 124 LEU A O 1
ATOM 1033 N N . ILE A 1 125 ? 7.140 -1.622 -0.227 1.00 96.19 125 ILE A N 1
ATOM 1034 C CA . ILE A 1 125 ? 6.683 -2.426 -1.364 1.00 96.19 125 ILE A CA 1
ATOM 1035 C C . ILE A 1 125 ? 7.930 -2.908 -2.108 1.00 96.19 125 ILE A C 1
ATOM 1037 O O . ILE A 1 125 ? 8.587 -2.128 -2.804 1.00 96.19 125 ILE A O 1
ATOM 1041 N N . GLU A 1 126 ? 8.286 -4.175 -1.931 1.00 95.56 126 GLU A N 1
ATOM 1042 C CA . GLU A 1 126 ? 9.535 -4.767 -2.419 1.00 95.56 126 GLU A CA 1
ATOM 1043 C C . GLU A 1 126 ? 9.480 -5.124 -3.911 1.00 95.56 126 GLU A C 1
ATOM 1045 O O . GLU A 1 126 ? 10.505 -5.094 -4.597 1.00 95.56 126 GLU A O 1
ATOM 1050 N N . HIS A 1 127 ? 8.287 -5.409 -4.441 1.00 95.50 127 HIS A N 1
ATOM 1051 C CA . HIS A 1 127 ? 8.076 -5.849 -5.819 1.00 95.50 127 HIS A CA 1
ATOM 1052 C C . HIS A 1 127 ? 7.251 -4.833 -6.622 1.00 95.50 127 HIS A C 1
ATOM 1054 O O . HIS A 1 127 ? 6.288 -5.185 -7.316 1.00 95.50 127 HIS A O 1
ATOM 1060 N N . ALA A 1 128 ? 7.648 -3.557 -6.587 1.00 95.75 128 ALA A N 1
ATOM 1061 C CA . ALA A 1 128 ? 6.863 -2.446 -7.131 1.00 95.75 128 ALA A CA 1
ATOM 1062 C C . ALA A 1 128 ? 6.673 -2.479 -8.662 1.00 95.75 128 ALA A C 1
ATOM 1064 O O . ALA A 1 128 ? 5.739 -1.861 -9.169 1.00 95.75 128 ALA A O 1
ATOM 1065 N N . ASP A 1 129 ? 7.483 -3.232 -9.423 1.00 96.00 129 ASP A N 1
ATOM 1066 C CA . ASP A 1 129 ? 7.227 -3.444 -10.861 1.00 96.00 129 ASP A CA 1
ATOM 1067 C C . ASP A 1 129 ? 5.888 -4.149 -11.126 1.00 96.00 129 ASP A C 1
ATOM 1069 O O . ASP A 1 129 ? 5.337 -4.022 -12.217 1.00 96.00 129 ASP A O 1
ATOM 1073 N N . SER A 1 130 ? 5.346 -4.886 -10.150 1.00 94.62 130 SER A N 1
ATOM 1074 C CA . SER A 1 130 ? 4.024 -5.508 -10.268 1.00 94.62 130 SER A CA 1
ATOM 1075 C C . SER A 1 130 ? 2.916 -4.472 -10.497 1.00 94.62 130 SER A C 1
ATOM 1077 O O . SER A 1 130 ? 2.032 -4.704 -11.322 1.00 94.62 130 SER A O 1
ATOM 1079 N N . LEU A 1 131 ? 3.046 -3.289 -9.888 1.00 94.25 131 LEU A N 1
ATOM 1080 C CA . LEU A 1 131 ? 2.110 -2.168 -9.998 1.00 94.25 131 LEU A CA 1
ATOM 1081 C C . LEU A 1 131 ? 2.028 -1.590 -11.415 1.00 94.25 131 LEU A C 1
ATOM 1083 O O . LEU A 1 131 ? 1.007 -1.021 -11.790 1.00 94.25 131 LEU A O 1
ATOM 1087 N N . LEU A 1 132 ? 3.081 -1.748 -12.226 1.00 94.62 132 LEU A N 1
ATOM 1088 C CA . LEU A 1 132 ? 3.124 -1.226 -13.597 1.00 94.62 132 LEU A CA 1
ATOM 1089 C C . LEU A 1 132 ? 2.068 -1.860 -14.509 1.00 94.62 132 LEU A C 1
ATOM 1091 O O . LEU A 1 132 ? 1.743 -1.282 -15.536 1.00 94.62 132 LEU A O 1
ATOM 1095 N N . LYS A 1 133 ? 1.504 -3.011 -14.124 1.00 90.88 133 LYS A N 1
ATOM 1096 C CA . LYS A 1 133 ? 0.403 -3.675 -14.840 1.00 90.88 133 LYS A CA 1
ATOM 1097 C C . LYS A 1 133 ? -0.920 -2.898 -14.794 1.00 90.88 133 LYS A C 1
ATOM 1099 O O . LYS A 1 133 ? -1.842 -3.248 -15.519 1.00 90.88 133 LYS A O 1
ATOM 1104 N N . ALA A 1 134 ? -1.017 -1.879 -13.941 1.00 86.00 134 ALA A N 1
ATOM 1105 C CA . ALA A 1 134 ? -2.178 -0.999 -13.846 1.00 86.00 134 ALA A CA 1
ATOM 1106 C C . ALA A 1 134 ? -2.215 0.102 -14.923 1.00 86.00 134 ALA A C 1
ATOM 1108 O O . ALA A 1 134 ? -3.155 0.900 -14.931 1.00 86.00 134 ALA A O 1
ATOM 1109 N N . VAL A 1 135 ? -1.177 0.201 -15.763 1.00 80.75 135 VAL A N 1
ATOM 1110 C CA . VAL A 1 135 ? -0.994 1.258 -16.770 1.00 80.75 135 VAL A CA 1
ATOM 1111 C C . VAL A 1 135 ? -0.955 0.672 -18.172 1.00 80.75 135 VAL A C 1
ATOM 1113 O O . VAL A 1 135 ? -0.335 -0.399 -18.345 1.00 80.75 135 VAL A O 1
#

pLDDT: mean 78.74, std 18.62, range [36.03, 97.12]

Foldseek 3Di:
DDPDDDDDDDPDFCWDDDPLAEIEGEPDCPPVVLLVVLSVLQVVLLVVVLVVVLVLVVVVFAFPLVVQLVDLQAQPDQPWGDRHPPPDTDGGDNLLSSQADSVLSNLSSVVSVVCSPDVNHHRYRNHSVSSSVSD